Protein AF-D5XE82-F1 (afdb_monomer)

Organism: Thermincola potens (strain JR) (NCBI:txid635013)

Solvent-accessible surface area (backbone atoms only — not comparable to full-atom values): 4662 Å² total; per-residue (Å²): 108,71,62,59,49,51,49,52,51,50,53,48,49,54,47,46,57,72,69,44,58,69,83,58,28,52,52,54,52,51,52,53,50,52,52,50,51,52,52,54,56,42,50,75,79,31,73,64,56,40,50,55,54,47,50,60,52,55,57,54,62,75,41,79,91,30,50,68,59,50,53,52,51,54,50,55,51,49,70,75,77,102

Foldseek 3Di:
DVVVVVVVVVVVLVVCLVPPDPVVVVVVVVVVVVVVVVLVVCCVPPPVSVVVVVVVVVVVCVDPVCVVVVVVVVVVVVVPPD

Structure (mmCIF, N/CA/C/O backbone):
data_AF-D5XE82-F1
#
_entry.id   AF-D5XE82-F1
#
loop_
_atom_site.group_PDB
_atom_site.id
_atom_site.type_symbol
_atom_site.label_atom_id
_atom_site.label_alt_id
_atom_site.label_comp_id
_atom_site.label_asym_id
_atom_site.label_entity_id
_atom_site.label_seq_id
_atom_site.pdbx_PDB_ins_code
_atom_site.Cartn_x
_atom_site.Cartn_y
_atom_site.Cartn_z
_atom_site.occupancy
_atom_site.B_iso_or_equiv
_atom_site.auth_seq_id
_atom_site.auth_comp_id
_atom_site.auth_asym_id
_atom_site.auth_atom_id
_atom_site.pdbx_PDB_model_num
ATOM 1 N N . MET A 1 1 ? 13.585 4.516 20.012 1.00 57.84 1 MET A N 1
ATOM 2 C CA . MET A 1 1 ? 13.072 5.895 20.201 1.00 57.84 1 MET A CA 1
ATOM 3 C C . MET A 1 1 ? 12.253 6.391 19.009 1.00 57.84 1 MET A C 1
ATOM 5 O O . MET A 1 1 ? 11.071 6.625 19.199 1.00 57.84 1 MET A O 1
ATOM 9 N N . LEU A 1 2 ? 12.809 6.534 17.795 1.00 52.12 2 LEU A N 1
ATOM 10 C CA . LEU A 1 2 ? 12.034 6.974 16.612 1.00 52.12 2 LEU A CA 1
ATOM 11 C C . LEU A 1 2 ? 11.032 5.911 16.132 1.00 52.12 2 LEU A C 1
ATOM 13 O O . LEU A 1 2 ? 9.882 6.236 15.859 1.00 52.12 2 LEU A O 1
ATOM 17 N N . LEU A 1 3 ? 11.457 4.643 16.108 1.00 46.28 3 LEU A N 1
ATOM 18 C CA . LEU A 1 3 ? 10.609 3.511 15.730 1.00 46.28 3 LEU A CA 1
ATOM 19 C C . LEU A 1 3 ? 9.465 3.304 16.732 1.00 46.28 3 LEU A C 1
ATOM 21 O O . LEU A 1 3 ? 8.317 3.252 16.328 1.00 46.28 3 LEU A O 1
ATOM 25 N N . ASP A 1 4 ? 9.758 3.306 18.035 1.00 50.06 4 ASP A N 1
ATOM 26 C CA . ASP A 1 4 ? 8.735 3.162 19.086 1.00 50.06 4 ASP A CA 1
ATOM 27 C C . ASP A 1 4 ? 7.711 4.307 19.056 1.00 50.06 4 ASP A C 1
ATOM 29 O O . ASP A 1 4 ? 6.522 4.099 19.281 1.00 50.06 4 ASP A O 1
ATOM 33 N N . THR A 1 5 ? 8.162 5.521 18.717 1.00 51.91 5 THR A N 1
ATOM 34 C CA . THR A 1 5 ? 7.277 6.677 18.521 1.00 51.91 5 THR A CA 1
ATOM 35 C C . THR A 1 5 ? 6.402 6.499 17.278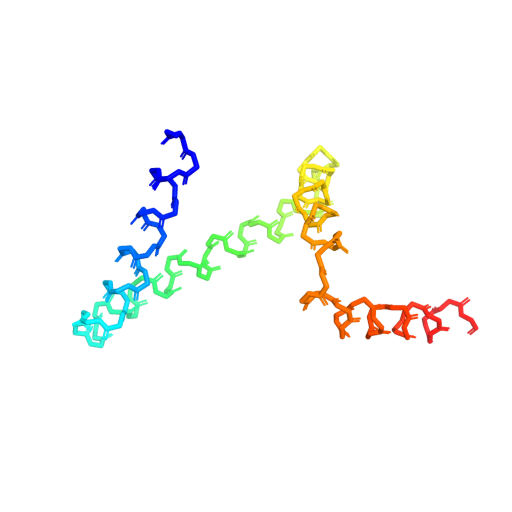 1.00 51.91 5 THR A C 1
ATOM 37 O O . THR A 1 5 ? 5.205 6.764 17.331 1.00 51.91 5 THR A O 1
ATOM 40 N N . ALA A 1 6 ? 6.970 6.020 16.168 1.00 50.53 6 ALA A N 1
ATOM 41 C CA . ALA A 1 6 ? 6.233 5.770 14.932 1.00 50.53 6 ALA A CA 1
ATOM 42 C C . ALA A 1 6 ? 5.199 4.643 15.096 1.00 50.53 6 ALA A C 1
ATOM 44 O O . ALA A 1 6 ? 4.046 4.810 14.700 1.00 50.53 6 ALA A O 1
ATOM 45 N N . THR A 1 7 ? 5.579 3.542 15.745 1.00 62.41 7 THR A N 1
ATOM 46 C CA . THR A 1 7 ? 4.682 2.430 16.077 1.00 62.41 7 THR A CA 1
ATOM 47 C C . THR A 1 7 ? 3.574 2.892 17.019 1.00 62.41 7 THR A C 1
ATOM 49 O O . THR A 1 7 ? 2.410 2.621 16.752 1.00 62.41 7 THR A O 1
ATOM 52 N N . GLY A 1 8 ? 3.890 3.689 18.045 1.00 68.44 8 GLY A N 1
ATOM 53 C CA . GLY A 1 8 ? 2.884 4.250 18.951 1.00 68.44 8 GLY A CA 1
ATOM 54 C C . GLY A 1 8 ? 1.895 5.198 18.260 1.00 68.44 8 GLY A C 1
ATOM 55 O O . GLY A 1 8 ? 0.708 5.195 18.585 1.00 68.44 8 GLY A O 1
ATOM 56 N N . ILE A 1 9 ? 2.343 5.981 17.272 1.00 70.12 9 ILE A N 1
ATOM 57 C CA . ILE A 1 9 ? 1.461 6.825 16.446 1.00 70.12 9 ILE A CA 1
ATOM 58 C C . ILE A 1 9 ? 0.550 5.961 15.566 1.00 70.12 9 ILE A C 1
ATOM 60 O O . ILE A 1 9 ? -0.645 6.238 15.475 1.00 70.12 9 ILE A O 1
ATOM 64 N N . LEU A 1 10 ? 1.088 4.902 14.956 1.00 65.00 10 LEU A N 1
ATOM 65 C CA . LEU A 1 10 ? 0.334 3.954 14.130 1.00 65.00 10 LEU A CA 1
ATOM 66 C C . LEU A 1 10 ? -0.705 3.175 14.942 1.00 65.00 10 LEU A C 1
ATOM 68 O O . LEU A 1 10 ? -1.862 3.102 14.539 1.00 65.00 10 LEU A O 1
ATOM 72 N N . GLU A 1 11 ? -0.334 2.650 16.107 1.00 73.31 11 GLU A N 1
ATOM 73 C CA . GLU A 1 11 ? -1.254 1.965 17.019 1.00 73.31 11 GLU A CA 1
ATOM 74 C C . GLU A 1 11 ? -2.366 2.898 17.494 1.00 73.31 11 GLU A C 1
ATOM 76 O O . GLU A 1 11 ? -3.535 2.508 17.531 1.00 73.31 11 GLU A O 1
ATOM 81 N N . LYS A 1 12 ? -2.024 4.156 17.795 1.00 74.31 12 LYS A N 1
ATOM 82 C CA . LYS A 1 12 ? -2.997 5.174 18.184 1.00 74.31 12 LYS A CA 1
ATOM 83 C C . LYS A 1 12 ? -3.944 5.526 17.036 1.00 74.31 12 LYS A C 1
ATOM 85 O O . LYS A 1 12 ? -5.145 5.575 17.266 1.00 74.31 12 LYS A O 1
ATOM 90 N N . LEU A 1 13 ? -3.443 5.664 15.808 1.00 69.50 13 LEU A N 1
ATOM 91 C CA . LEU A 1 13 ? -4.258 5.863 14.604 1.00 69.50 13 LEU A CA 1
ATOM 92 C C . LEU A 1 13 ? -5.194 4.678 14.340 1.00 69.50 13 LEU A C 1
ATOM 94 O O . LE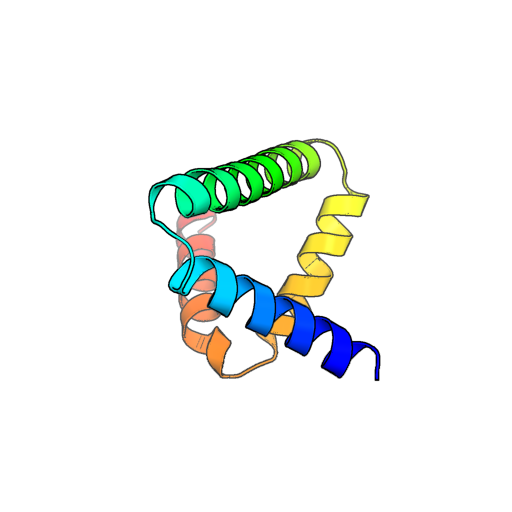U A 1 13 ? -6.377 4.875 14.077 1.00 69.50 13 LEU A O 1
ATOM 98 N N . VAL A 1 14 ? -4.699 3.443 14.449 1.00 73.81 14 VAL A N 1
ATOM 99 C CA . VAL A 1 14 ? -5.509 2.226 14.273 1.00 73.81 14 VAL A CA 1
ATOM 100 C C . VAL A 1 14 ? -6.591 2.132 15.348 1.00 73.81 14 VAL A C 1
ATOM 102 O O . VAL A 1 14 ? -7.738 1.795 15.046 1.00 73.81 14 VAL A O 1
ATOM 105 N N . LYS A 1 15 ? -6.250 2.453 16.599 1.00 77.06 15 LYS A N 1
ATOM 106 C CA . LYS A 1 15 ? -7.197 2.491 17.713 1.00 77.06 15 LYS A CA 1
ATOM 107 C C . LYS A 1 15 ? -8.247 3.584 17.515 1.00 77.06 15 LYS A C 1
A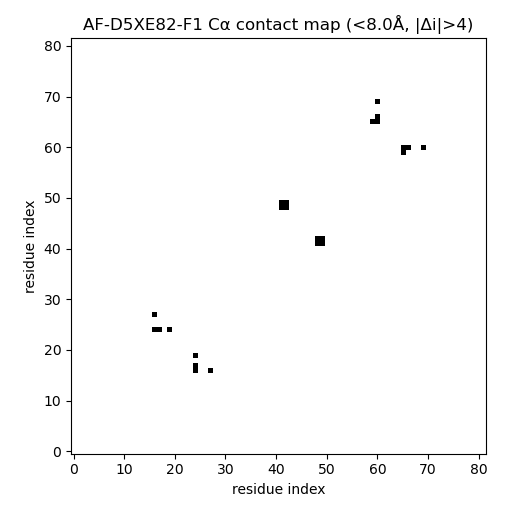TOM 109 O O . LYS A 1 15 ? -9.434 3.298 17.614 1.00 77.06 15 LYS A O 1
ATOM 114 N N . GLU A 1 16 ? -7.835 4.790 17.137 1.00 70.81 16 GLU A N 1
ATOM 115 C CA . GLU A 1 16 ? -8.741 5.895 16.821 1.00 70.81 16 GLU A CA 1
ATOM 116 C C . GLU A 1 16 ? -9.674 5.517 15.660 1.00 70.81 16 GLU A C 1
ATOM 118 O O . GL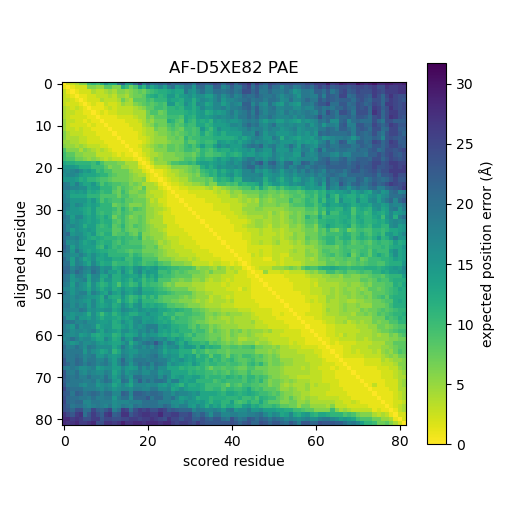U A 1 16 ? -10.885 5.667 15.786 1.00 70.81 16 GLU A O 1
ATOM 123 N N . ILE A 1 17 ? -9.188 4.895 14.584 1.00 68.88 17 ILE A N 1
ATOM 124 C CA . ILE A 1 17 ? -10.048 4.395 13.495 1.00 68.88 17 ILE A CA 1
ATOM 125 C C . ILE A 1 17 ? -11.059 3.348 13.999 1.00 68.88 17 ILE A C 1
ATOM 127 O O . ILE A 1 17 ? -12.193 3.316 13.528 1.00 68.88 17 ILE A O 1
ATOM 131 N N . ARG A 1 18 ? -10.691 2.495 14.961 1.00 72.31 18 ARG A N 1
ATOM 132 C CA . ARG A 1 18 ? -11.571 1.445 15.511 1.00 72.31 18 ARG A CA 1
ATOM 133 C C . ARG A 1 18 ? -12.541 1.919 16.583 1.00 72.31 18 ARG A C 1
ATOM 135 O O . ARG A 1 18 ? -13.540 1.237 16.802 1.00 72.31 18 ARG A O 1
ATOM 142 N N . GLU A 1 19 ? -12.261 3.030 17.248 1.00 80.69 19 GLU A N 1
ATOM 143 C CA . GLU A 1 19 ? -13.040 3.525 18.391 1.00 80.69 19 GLU A CA 1
ATOM 144 C C . GLU A 1 19 ? -13.829 4.793 18.063 1.00 80.69 19 GLU A C 1
ATOM 146 O O . GLU A 1 19 ? -14.817 5.089 18.731 1.00 80.69 19 GLU A O 1
ATOM 151 N N . THR A 1 20 ? -13.459 5.524 17.009 1.00 73.69 20 THR A N 1
ATOM 152 C CA . THR A 1 20 ? -14.192 6.732 16.626 1.00 73.69 20 THR A CA 1
ATOM 153 C C . THR A 1 20 ? -15.567 6.365 16.062 1.00 73.69 20 THR A C 1
ATOM 155 O O . THR A 1 20 ? -15.747 5.318 15.440 1.00 73.69 20 THR A O 1
ATOM 158 N N . ASP A 1 21 ? -16.546 7.234 16.286 1.00 75.12 21 ASP A N 1
ATOM 159 C CA . ASP A 1 21 ? -17.868 7.207 15.662 1.00 75.12 21 ASP A CA 1
ATOM 160 C C . ASP A 1 21 ? -17.762 6.949 14.138 1.00 75.12 21 ASP A C 1
ATOM 162 O O . ASP A 1 21 ? -16.931 7.599 13.488 1.00 75.12 21 ASP A O 1
ATOM 166 N N . PRO A 1 22 ? -18.540 6.018 13.546 1.00 69.06 22 PRO A N 1
ATOM 167 C CA . PRO A 1 22 ? -18.484 5.700 12.116 1.00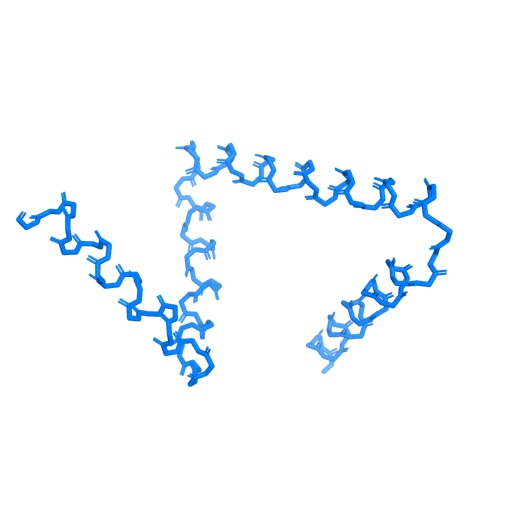 69.06 22 PRO A CA 1
ATOM 168 C C . PRO A 1 22 ? -18.456 6.926 11.190 1.00 69.06 22 PRO A C 1
ATOM 170 O O . PRO A 1 22 ? -17.656 6.967 10.259 1.00 69.06 22 PRO A O 1
ATOM 173 N N . ALA A 1 23 ? -19.212 7.982 11.511 1.00 68.38 23 ALA A N 1
ATOM 174 C CA . ALA A 1 23 ? -19.240 9.220 10.724 1.00 68.38 23 ALA A CA 1
ATOM 175 C C . ALA A 1 23 ? -17.895 9.979 10.692 1.00 68.38 23 ALA A C 1
ATOM 177 O O . ALA A 1 23 ? -17.605 10.721 9.756 1.00 68.38 23 ALA A O 1
ATOM 178 N N . LYS A 1 24 ? -17.050 9.805 11.713 1.00 66.94 24 LYS A N 1
ATOM 179 C CA . LYS A 1 24 ? -15.692 10.370 11.771 1.00 66.94 24 LYS A CA 1
ATOM 180 C C . LYS A 1 24 ? -14.635 9.394 11.239 1.00 66.94 24 LYS A C 1
ATOM 182 O O . LYS A 1 24 ? -13.583 9.848 10.788 1.00 66.94 24 LYS A O 1
ATOM 187 N N . ARG A 1 25 ? -14.909 8.079 11.236 1.00 71.38 25 ARG A N 1
ATOM 188 C CA . ARG A 1 25 ? -14.081 7.093 10.513 1.00 71.38 25 ARG A CA 1
ATOM 189 C C . ARG A 1 25 ? -14.090 7.370 9.025 1.00 71.38 25 ARG A C 1
ATOM 191 O O . ARG A 1 25 ? -13.031 7.307 8.418 1.00 71.38 25 ARG A O 1
ATOM 198 N N . ASP A 1 26 ? -15.240 7.742 8.472 1.00 74.75 26 ASP A N 1
ATOM 199 C CA . ASP A 1 26 ? -15.359 8.100 7.058 1.00 74.75 26 ASP A CA 1
ATOM 200 C C . ASP A 1 26 ? -14.372 9.197 6.662 1.00 74.75 26 ASP A C 1
ATOM 202 O O . ASP A 1 26 ? -13.736 9.104 5.615 1.00 74.75 26 ASP A O 1
ATOM 206 N N . HIS A 1 27 ? -14.167 10.202 7.518 1.00 74.19 27 HIS A N 1
ATOM 207 C CA . HIS A 1 27 ? -13.171 11.240 7.264 1.00 74.19 27 HIS A CA 1
ATOM 208 C C . HIS A 1 27 ? -11.743 10.675 7.261 1.00 74.19 27 HIS A C 1
ATOM 210 O O . HIS A 1 27 ? -10.979 10.955 6.343 1.00 74.19 27 HIS A O 1
ATOM 216 N N . LEU A 1 28 ? -11.380 9.866 8.262 1.00 74.31 28 LEU A N 1
ATOM 217 C CA . LEU A 1 28 ? -10.060 9.226 8.359 1.00 74.31 28 LEU A CA 1
ATOM 218 C C . LEU A 1 28 ? -9.777 8.291 7.177 1.00 74.31 28 LEU A C 1
ATOM 220 O O . LEU A 1 28 ? -8.710 8.370 6.573 1.00 74.31 28 LEU A O 1
ATOM 224 N N . VAL A 1 29 ? -10.745 7.447 6.823 1.00 77.25 29 VAL A N 1
ATOM 225 C CA . VAL A 1 29 ? -10.675 6.546 5.669 1.00 77.25 29 VAL A CA 1
ATOM 226 C C . VAL A 1 29 ? -10.519 7.361 4.393 1.00 77.25 29 VAL A C 1
ATOM 228 O O . VAL A 1 29 ? -9.596 7.107 3.630 1.00 77.25 29 VAL A O 1
ATOM 231 N N . LYS A 1 30 ? -11.334 8.402 4.196 1.00 79.31 30 LYS A N 1
ATOM 232 C CA . LYS A 1 30 ? -11.245 9.278 3.024 1.00 79.31 30 LYS A CA 1
ATOM 233 C C . LYS A 1 30 ? -9.887 9.976 2.922 1.00 79.31 30 LYS A C 1
ATOM 235 O O . LYS A 1 30 ? -9.319 10.026 1.836 1.00 79.31 30 LYS A O 1
ATOM 240 N N . SER A 1 31 ? -9.338 10.469 4.034 1.00 77.38 31 SER A N 1
ATOM 241 C CA . SER A 1 31 ? -7.992 11.054 4.066 1.00 77.38 31 SER A CA 1
ATOM 242 C C . SER A 1 31 ? -6.905 10.029 3.728 1.00 77.38 31 SER A C 1
ATOM 244 O O . SER A 1 31 ? -5.996 10.345 2.963 1.00 77.38 31 SER A O 1
ATOM 246 N N . ALA A 1 32 ? -7.002 8.801 4.246 1.00 76.44 32 ALA A N 1
ATOM 247 C CA . ALA A 1 32 ? -6.070 7.725 3.913 1.00 76.44 32 ALA A CA 1
ATOM 248 C C . ALA A 1 32 ? -6.163 7.328 2.429 1.00 76.44 32 ALA A C 1
ATOM 250 O O . ALA A 1 32 ? -5.136 7.177 1.770 1.00 76.44 32 ALA A O 1
ATOM 251 N N . THR A 1 33 ? -7.375 7.230 1.876 1.00 79.19 33 THR A N 1
ATOM 252 C CA . THR A 1 33 ? -7.599 6.954 0.451 1.00 79.19 33 THR A CA 1
ATOM 253 C C . THR A 1 33 ? -7.016 8.056 -0.434 1.00 79.19 33 THR A C 1
ATOM 255 O O . THR A 1 33 ? -6.285 7.742 -1.366 1.00 79.19 33 THR A O 1
ATOM 258 N N . MET A 1 34 ? -7.231 9.335 -0.104 1.00 79.06 34 MET A N 1
ATOM 259 C CA . MET A 1 34 ? -6.626 10.458 -0.838 1.00 79.06 34 MET A CA 1
ATOM 260 C C . MET A 1 34 ? -5.093 10.408 -0.816 1.00 79.06 34 MET A C 1
ATOM 262 O O . MET A 1 34 ? -4.445 10.673 -1.826 1.00 79.06 34 MET A O 1
ATOM 266 N N . LEU A 1 35 ? -4.492 10.044 0.321 1.00 78.12 35 LEU A N 1
ATOM 267 C CA . LEU A 1 35 ? -3.039 9.900 0.421 1.00 78.12 35 LEU A CA 1
ATOM 268 C C . LEU A 1 35 ? -2.515 8.771 -0.484 1.00 78.12 35 LEU A C 1
ATOM 270 O O . LEU A 1 35 ? -1.459 8.916 -1.105 1.00 78.12 35 LEU A O 1
ATOM 274 N N . LEU A 1 36 ? -3.253 7.663 -0.583 1.00 78.88 36 LEU A N 1
ATOM 275 C CA . LEU A 1 36 ?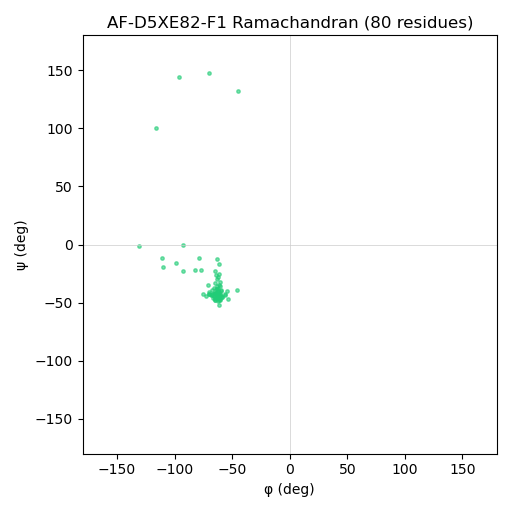 -2.929 6.556 -1.485 1.00 78.88 36 LEU A CA 1
ATOM 276 C C . LEU A 1 36 ? -3.088 6.946 -2.959 1.00 78.88 36 LEU A C 1
ATOM 278 O O . LEU A 1 36 ? -2.239 6.578 -3.768 1.00 78.88 36 LEU A O 1
ATOM 282 N N . GLU A 1 37 ? -4.112 7.723 -3.311 1.00 79.50 37 GLU A N 1
ATOM 283 C CA . GLU A 1 37 ? -4.296 8.260 -4.666 1.00 79.50 37 GLU A CA 1
ATOM 284 C C . GLU A 1 37 ? -3.132 9.178 -5.058 1.00 79.50 37 GLU A C 1
ATOM 286 O O . GLU A 1 37 ? -2.509 8.973 -6.098 1.00 79.50 37 GLU A O 1
ATOM 291 N N . ILE A 1 38 ? -2.758 10.120 -4.184 1.00 80.88 38 ILE A N 1
ATOM 292 C CA . ILE A 1 38 ? -1.598 11.001 -4.393 1.00 80.88 38 ILE A CA 1
ATOM 293 C C . ILE A 1 38 ? -0.317 10.178 -4.559 1.00 80.88 38 ILE A C 1
ATOM 295 O O . ILE A 1 38 ? 0.471 10.434 -5.468 1.00 80.88 38 ILE A O 1
ATOM 299 N N . SER A 1 39 ? -0.114 9.173 -3.704 1.00 77.31 39 SER A N 1
ATOM 300 C CA . SER A 1 39 ? 1.055 8.292 -3.787 1.00 77.31 39 SER A CA 1
ATOM 301 C C . SER A 1 39 ? 1.071 7.509 -5.103 1.00 77.31 39 SER A C 1
ATOM 303 O O . SER A 1 39 ? 2.126 7.346 -5.706 1.00 77.31 39 SER A O 1
ATOM 305 N N . THR A 1 40 ? -0.094 7.070 -5.583 1.00 81.81 40 THR A N 1
ATOM 306 C CA . THR A 1 40 ? -0.246 6.340 -6.849 1.00 81.81 40 THR A CA 1
ATOM 307 C C . THR A 1 40 ? 0.065 7.220 -8.055 1.00 81.81 40 THR A C 1
ATOM 309 O O . THR A 1 40 ? 0.787 6.790 -8.953 1.00 81.81 40 THR A O 1
ATOM 312 N N . GLU A 1 41 ? -0.418 8.462 -8.076 1.00 83.25 41 GLU A N 1
ATOM 313 C CA . GLU A 1 41 ? -0.059 9.415 -9.131 1.00 83.25 41 GLU A CA 1
ATOM 314 C C . GLU A 1 41 ? 1.435 9.767 -9.077 1.00 83.25 41 GLU A C 1
ATOM 316 O O . GLU A 1 41 ? 2.117 9.741 -10.100 1.00 83.25 41 GLU A O 1
ATOM 321 N N . ALA A 1 42 ? 1.998 9.972 -7.881 1.00 79.12 42 ALA A N 1
ATOM 322 C CA . ALA A 1 42 ? 3.429 10.227 -7.714 1.00 79.12 42 ALA A CA 1
ATOM 323 C C . ALA A 1 42 ? 4.303 9.069 -8.233 1.00 79.12 42 ALA A C 1
ATOM 325 O O . ALA A 1 42 ? 5.390 9.303 -8.769 1.00 79.12 42 ALA A O 1
ATOM 326 N N . LEU A 1 43 ? 3.827 7.821 -8.137 1.00 81.88 43 LEU A N 1
ATOM 327 C CA . LEU A 1 43 ? 4.518 6.659 -8.696 1.00 81.88 43 LEU A CA 1
ATOM 328 C C . LEU A 1 43 ? 4.612 6.691 -10.227 1.00 81.88 43 LEU A C 1
ATOM 330 O O . LEU A 1 43 ? 5.519 6.048 -10.754 1.00 81.88 43 LEU A O 1
ATOM 334 N N . LYS A 1 44 ? 3.747 7.407 -10.956 1.00 84.31 44 LYS A N 1
ATOM 335 C CA . LYS A 1 44 ? 3.800 7.477 -12.431 1.00 84.31 44 LYS A CA 1
ATOM 336 C C . LYS A 1 44 ? 4.931 8.377 -12.921 1.00 84.31 44 LYS A C 1
ATOM 338 O O . LYS A 1 44 ? 5.712 7.970 -13.784 1.00 84.31 44 LYS A O 1
ATOM 343 N N . ASP A 1 45 ? 5.109 9.524 -12.277 1.00 86.81 45 ASP A N 1
ATOM 344 C CA . ASP A 1 45 ? 5.948 10.597 -12.820 1.00 86.81 45 ASP A CA 1
ATOM 345 C C . ASP A 1 45 ? 7.247 10.836 -12.043 1.00 86.81 45 ASP A C 1
ATOM 347 O O . ASP A 1 45 ? 8.142 11.512 -12.549 1.00 86.81 45 ASP A O 1
ATOM 351 N N . ASN A 1 46 ? 7.405 10.256 -10.846 1.00 84.25 46 ASN A N 1
ATOM 352 C CA . ASN A 1 46 ? 8.579 10.490 -10.007 1.00 84.25 46 ASN A CA 1
ATOM 353 C C . ASN A 1 46 ? 9.425 9.210 -9.783 1.00 84.25 46 ASN A C 1
ATOM 355 O O . ASN A 1 46 ? 9.122 8.388 -8.911 1.00 84.25 46 ASN A O 1
ATOM 359 N N . PRO A 1 47 ? 10.538 9.035 -10.528 1.00 84.69 47 PRO A N 1
ATOM 360 C CA . PRO A 1 47 ? 11.454 7.905 -10.362 1.00 84.69 47 PRO A CA 1
ATOM 361 C C . PRO A 1 47 ? 12.134 7.821 -8.989 1.00 84.69 47 PRO A C 1
ATOM 363 O O . PRO 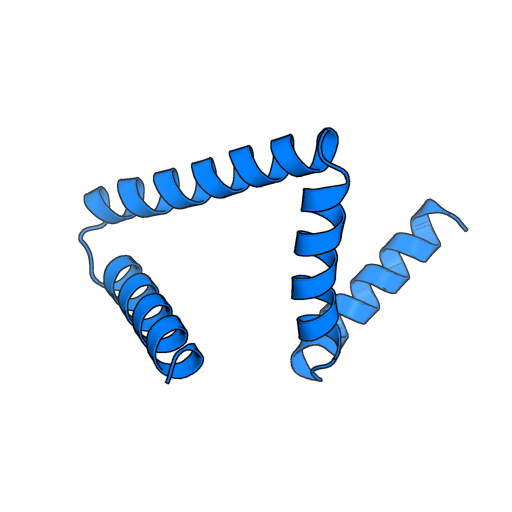A 1 47 ? 12.531 6.730 -8.577 1.00 84.69 47 PRO A O 1
ATOM 366 N N . GLU A 1 48 ? 12.329 8.947 -8.304 1.00 83.44 48 GLU A N 1
ATOM 367 C CA . GLU A 1 48 ? 12.905 8.988 -6.957 1.00 83.44 48 GLU A CA 1
ATOM 368 C C . GLU A 1 48 ? 11.894 8.464 -5.935 1.00 83.44 48 GLU A C 1
ATOM 370 O O . GLU A 1 48 ? 12.224 7.590 -5.132 1.00 83.44 48 GLU A O 1
ATOM 375 N N . PHE A 1 49 ? 10.633 8.889 -6.054 1.00 81.44 49 PHE A N 1
ATOM 376 C CA . PHE A 1 49 ? 9.539 8.380 -5.232 1.00 81.44 49 PHE A CA 1
ATOM 377 C C . PHE A 1 49 ? 9.343 6.872 -5.424 1.00 81.44 49 PHE A C 1
ATOM 379 O O . PHE A 1 49 ? 9.251 6.140 -4.442 1.00 81.44 49 PHE A O 1
ATOM 386 N N . ARG A 1 50 ? 9.392 6.374 -6.671 1.00 86.06 50 ARG A N 1
ATOM 387 C CA . ARG A 1 50 ? 9.367 4.925 -6.950 1.00 86.06 50 ARG A CA 1
ATOM 388 C C . ARG A 1 50 ? 10.483 4.171 -6.231 1.00 86.06 50 ARG A C 1
ATOM 390 O O . ARG A 1 50 ? 10.231 3.106 -5.674 1.00 86.06 50 ARG A O 1
ATOM 397 N N . ARG A 1 51 ? 11.709 4.704 -6.232 1.00 83.75 51 ARG A N 1
ATOM 398 C CA . ARG A 1 51 ? 12.848 4.069 -5.548 1.00 83.75 51 ARG A CA 1
ATOM 399 C C . ARG A 1 51 ? 12.670 4.061 -4.036 1.00 83.75 51 ARG A C 1
ATOM 401 O O . ARG A 1 51 ? 12.865 3.015 -3.427 1.00 83.75 51 ARG A O 1
ATOM 408 N N . ALA A 1 52 ? 12.264 5.183 -3.447 1.00 82.12 52 ALA A N 1
ATOM 409 C CA . ALA A 1 52 ? 12.002 5.267 -2.013 1.00 82.12 52 ALA A CA 1
ATOM 410 C C . ALA A 1 52 ? 10.876 4.308 -1.590 1.00 82.12 5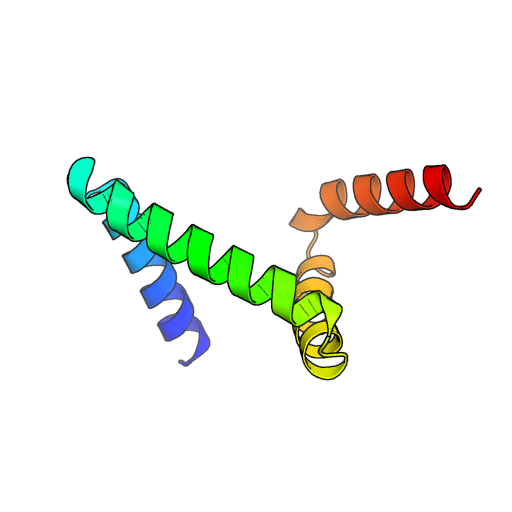2 ALA A C 1
ATOM 412 O O . ALA A 1 52 ? 11.029 3.547 -0.636 1.00 82.12 52 ALA A O 1
ATOM 413 N N . PHE A 1 53 ? 9.780 4.278 -2.352 1.00 83.44 53 PHE A N 1
ATOM 414 C CA . PHE A 1 53 ? 8.663 3.366 -2.129 1.00 83.44 53 PHE A CA 1
ATOM 415 C C . PHE A 1 53 ? 9.106 1.899 -2.227 1.00 83.44 53 PHE A C 1
ATOM 417 O O . PHE A 1 53 ? 8.820 1.107 -1.328 1.00 83.44 53 PHE A O 1
ATOM 424 N N . ALA A 1 54 ? 9.871 1.542 -3.263 1.00 82.38 54 ALA A N 1
ATOM 425 C CA . ALA A 1 54 ? 10.411 0.196 -3.438 1.00 82.38 54 ALA A CA 1
ATOM 426 C C . ALA A 1 54 ? 11.383 -0.203 -2.320 1.00 82.38 54 ALA A C 1
ATOM 428 O O . ALA A 1 54 ? 11.344 -1.346 -1.881 1.00 82.38 54 ALA A O 1
ATOM 429 N N . MET A 1 55 ? 12.218 0.714 -1.821 1.00 85.00 55 MET A N 1
ATOM 430 C CA . MET A 1 55 ? 13.127 0.436 -0.705 1.00 85.00 55 MET A CA 1
ATOM 431 C C . MET A 1 55 ? 12.369 0.048 0.565 1.00 85.00 55 MET A C 1
ATOM 433 O O . MET A 1 55 ? 12.685 -0.976 1.168 1.00 85.00 55 MET A O 1
ATOM 437 N N . VAL A 1 56 ? 11.340 0.815 0.938 1.00 79.38 56 VAL A N 1
ATOM 438 C CA . VAL A 1 56 ? 10.510 0.513 2.117 1.00 79.38 56 VAL A CA 1
ATOM 439 C C . VAL A 1 56 ? 9.868 -0.869 1.988 1.00 79.38 56 VAL A C 1
ATOM 441 O O . VAL A 1 56 ? 9.934 -1.674 2.914 1.00 79.38 56 VAL A O 1
ATOM 444 N N . HIS A 1 57 ? 9.315 -1.183 0.816 1.00 80.38 57 HIS A N 1
ATOM 445 C CA . HIS A 1 57 ? 8.692 -2.483 0.578 1.00 80.38 57 HIS A CA 1
ATOM 446 C C . HIS A 1 57 ? 9.726 -3.612 0.500 1.00 80.38 57 HIS A C 1
ATOM 448 O O . HIS A 1 57 ? 9.468 -4.697 0.998 1.00 80.38 57 HIS A O 1
ATOM 454 N N . SER A 1 58 ? 10.922 -3.371 -0.043 1.00 82.94 58 SER A N 1
ATOM 455 C CA . SER A 1 58 ? 11.990 -4.377 -0.093 1.00 82.94 58 SER A CA 1
ATOM 456 C C . SER A 1 58 ? 12.475 -4.797 1.292 1.00 82.94 58 SER A C 1
ATOM 458 O O . SER A 1 58 ? 12.884 -5.941 1.467 1.00 82.94 58 SER A O 1
ATOM 460 N N . GLU A 1 59 ? 12.399 -3.900 2.278 1.00 84.12 59 GLU A N 1
ATOM 461 C CA . GLU A 1 59 ? 12.711 -4.238 3.664 1.00 84.12 59 GLU A CA 1
ATOM 462 C C . GLU A 1 59 ? 11.640 -5.158 4.250 1.00 84.12 59 GLU A C 1
ATOM 464 O O . GLU A 1 59 ? 11.973 -6.166 4.864 1.00 84.12 59 GLU A O 1
ATOM 469 N N . PHE A 1 60 ? 10.364 -4.866 3.979 1.00 79.62 60 PHE A N 1
ATOM 470 C CA . PHE A 1 60 ? 9.240 -5.718 4.370 1.00 79.62 60 PHE A CA 1
ATOM 471 C C . PHE A 1 60 ? 9.396 -7.145 3.815 1.00 79.62 60 PHE A C 1
ATOM 473 O O . PHE A 1 60 ? 9.267 -8.109 4.561 1.00 79.62 60 PHE A O 1
ATOM 480 N N . LEU A 1 61 ? 9.820 -7.296 2.555 1.00 82.31 61 LEU A N 1
ATOM 481 C CA . LEU A 1 61 ? 10.016 -8.605 1.913 1.00 82.31 61 LEU A CA 1
ATOM 482 C C . LEU A 1 61 ? 11.095 -9.499 2.556 1.00 82.31 61 LEU A C 1
ATOM 484 O O . LEU A 1 61 ? 11.173 -10.679 2.225 1.00 82.31 61 LEU A O 1
ATOM 488 N N . LYS A 1 62 ? 11.940 -8.980 3.455 1.00 84.00 62 LYS A N 1
ATOM 489 C CA . LYS A 1 62 ? 12.957 -9.786 4.157 1.00 84.00 62 LYS A CA 1
ATOM 490 C C . LYS A 1 62 ? 12.388 -10.605 5.316 1.00 84.00 62 LYS A C 1
ATOM 492 O O . LYS A 1 62 ? 13.096 -11.452 5.858 1.00 84.00 62 LYS A O 1
ATOM 497 N N . TYR A 1 63 ? 11.149 -10.339 5.714 1.00 87.94 63 TYR A N 1
ATOM 498 C CA . TYR A 1 63 ? 10.510 -10.966 6.863 1.00 87.94 63 TYR A CA 1
ATOM 499 C C . TYR A 1 63 ? 9.648 -12.172 6.441 1.00 87.94 63 TYR A C 1
ATOM 501 O O . TYR A 1 63 ? 9.034 -12.140 5.369 1.00 87.94 63 TYR A O 1
ATOM 509 N N . PRO A 1 64 ? 9.591 -13.248 7.252 1.00 85.94 64 PRO A N 1
ATOM 510 C CA . PRO A 1 64 ? 8.889 -14.486 6.896 1.00 85.94 64 PRO A CA 1
ATOM 511 C C . PRO A 1 64 ? 7.381 -14.299 6.671 1.00 85.94 64 PRO A C 1
ATOM 513 O O . PRO A 1 64 ? 6.786 -15.035 5.891 1.00 85.94 64 PRO A O 1
ATOM 516 N N . GLU A 1 65 ? 6.770 -13.284 7.280 1.00 86.62 65 GLU A N 1
ATOM 517 C CA . GLU A 1 65 ? 5.363 -12.905 7.115 1.00 86.62 65 GLU A CA 1
ATOM 518 C C . GLU A 1 65 ? 5.017 -12.503 5.671 1.00 86.62 65 GLU A C 1
ATOM 520 O O . GLU A 1 65 ? 3.848 -12.474 5.293 1.00 86.62 65 GLU A O 1
ATOM 525 N N . CYS A 1 66 ? 6.028 -12.211 4.850 1.00 86.12 66 CYS A N 1
ATOM 526 C CA . CYS A 1 66 ? 5.854 -11.831 3.452 1.00 86.12 66 CYS A CA 1
ATOM 527 C C . CYS A 1 66 ? 5.926 -13.006 2.478 1.00 86.12 66 CYS A C 1
ATOM 529 O O . CYS A 1 66 ? 5.797 -12.777 1.275 1.00 86.12 66 CYS A O 1
ATOM 531 N N . ALA A 1 67 ? 6.144 -14.236 2.954 1.00 86.00 67 ALA A N 1
ATOM 532 C CA . ALA A 1 67 ? 6.337 -15.407 2.098 1.00 86.00 67 ALA A CA 1
ATOM 533 C C . ALA A 1 67 ? 5.194 -15.583 1.080 1.00 86.00 67 ALA A C 1
ATOM 535 O O . ALA A 1 67 ? 5.453 -15.694 -0.119 1.00 86.00 67 ALA A O 1
ATOM 536 N N . ASP A 1 68 ? 3.943 -15.485 1.534 1.00 88.31 68 ASP A N 1
ATOM 537 C CA . ASP A 1 68 ? 2.762 -15.635 0.676 1.00 88.31 68 ASP A CA 1
ATOM 538 C C . ASP A 1 68 ? 2.650 -14.509 -0.366 1.00 88.31 68 ASP A C 1
ATOM 540 O O . ASP A 1 68 ? 2.257 -14.736 -1.512 1.00 88.31 68 ASP A O 1
ATOM 544 N N . ILE A 1 69 ? 3.015 -13.278 0.012 1.00 85.00 69 ILE A N 1
ATOM 545 C CA . ILE A 1 69 ? 2.993 -12.106 -0.878 1.00 85.00 69 ILE A CA 1
ATOM 546 C C . ILE A 1 69 ? 4.088 -12.227 -1.942 1.00 85.00 69 ILE A C 1
ATOM 548 O O . ILE A 1 69 ? 3.855 -11.922 -3.114 1.00 85.00 69 ILE A O 1
ATOM 552 N N . LEU A 1 70 ? 5.272 -12.704 -1.556 1.00 86.69 70 LEU A N 1
ATOM 553 C CA . LEU A 1 70 ? 6.372 -12.982 -2.476 1.00 86.69 70 LEU A CA 1
ATOM 554 C C . LEU A 1 70 ? 5.996 -14.064 -3.483 1.00 86.69 70 LEU A C 1
ATOM 556 O O . LEU A 1 70 ? 6.236 -13.891 -4.677 1.00 86.69 70 LEU A O 1
ATOM 560 N N . GLU A 1 71 ? 5.385 -15.154 -3.025 1.00 90.19 71 GLU A N 1
ATOM 561 C CA . GLU A 1 71 ? 4.968 -16.247 -3.899 1.00 90.19 71 GLU A CA 1
ATOM 562 C C . GLU A 1 71 ? 3.930 -15.778 -4.928 1.00 90.19 71 GLU A C 1
ATOM 564 O O . GLU A 1 71 ? 4.082 -16.029 -6.128 1.00 90.19 71 GLU A O 1
ATOM 569 N N . GLN A 1 72 ? 2.927 -15.013 -4.489 1.00 87.69 72 GLN A N 1
ATOM 570 C CA . GLN A 1 72 ? 1.926 -14.417 -5.378 1.00 87.69 72 GLN A CA 1
ATOM 571 C C . GLN A 1 72 ? 2.548 -13.430 -6.374 1.00 87.69 72 GLN A C 1
ATOM 573 O O . GLN A 1 72 ? 2.221 -13.467 -7.562 1.00 87.69 72 GLN A O 1
ATOM 578 N N . GLY A 1 73 ? 3.482 -12.589 -5.922 1.00 86.56 73 GLY A N 1
ATOM 579 C CA . GLY A 1 73 ? 4.201 -11.652 -6.786 1.00 86.56 73 GLY A CA 1
ATOM 580 C C . GLY A 1 73 ? 5.044 -12.358 -7.852 1.00 86.56 73 GLY A C 1
ATOM 581 O O . GLY A 1 73 ? 4.994 -11.992 -9.027 1.00 86.56 73 GLY A O 1
ATOM 582 N N . ILE A 1 74 ? 5.768 -13.416 -7.472 1.00 88.44 74 ILE A N 1
ATOM 583 C CA . ILE A 1 74 ? 6.554 -14.247 -8.398 1.00 88.44 74 ILE A CA 1
ATOM 584 C C . ILE A 1 74 ? 5.642 -14.919 -9.427 1.00 88.44 74 ILE A C 1
ATOM 586 O O . ILE A 1 74 ? 5.980 -14.962 -10.612 1.00 88.44 74 ILE A O 1
ATOM 590 N N . LYS A 1 75 ? 4.489 -15.437 -8.992 1.00 91.50 75 LYS A N 1
ATOM 591 C CA . LYS A 1 75 ? 3.511 -16.069 -9.879 1.00 91.50 75 LYS A CA 1
ATOM 592 C C . LYS A 1 75 ? 2.981 -15.081 -10.921 1.00 91.50 75 LYS A C 1
ATOM 594 O O . LYS A 1 75 ? 3.090 -15.357 -12.112 1.00 91.50 75 LYS A O 1
ATOM 599 N N . ALA A 1 76 ? 2.502 -13.916 -10.487 1.00 84.00 76 ALA A N 1
ATOM 600 C CA . ALA A 1 76 ? 1.981 -12.884 -11.382 1.00 84.00 76 ALA A CA 1
ATOM 601 C C . ALA A 1 76 ? 3.036 -12.400 -12.396 1.00 84.00 76 ALA A C 1
ATOM 603 O O . ALA A 1 76 ? 2.733 -12.217 -13.573 1.00 84.00 76 ALA A O 1
ATOM 604 N N . TYR A 1 77 ? 4.295 -12.251 -11.966 1.00 84.81 77 TYR A N 1
ATOM 605 C CA . TYR A 1 77 ? 5.399 -11.873 -12.852 1.00 84.81 77 TYR A CA 1
ATOM 606 C C . TYR A 1 77 ? 5.648 -12.911 -13.956 1.00 84.81 77 TYR A C 1
ATOM 608 O O . TYR A 1 77 ? 5.809 -12.553 -15.123 1.00 84.81 77 TYR A O 1
ATOM 616 N N . ARG A 1 78 ? 5.643 -14.203 -13.601 1.00 89.50 78 ARG A N 1
ATOM 617 C CA . ARG A 1 78 ? 5.813 -15.304 -14.563 1.00 89.50 78 ARG A CA 1
ATOM 618 C C . ARG A 1 78 ? 4.667 -15.383 -15.570 1.00 89.50 78 ARG A C 1
ATOM 620 O O . ARG A 1 78 ? 4.912 -15.739 -16.711 1.00 89.50 78 ARG A O 1
ATOM 627 N N . GLU A 1 79 ? 3.450 -15.034 -15.165 1.00 87.50 79 GLU A N 1
ATOM 628 C CA . GLU A 1 79 ? 2.265 -15.045 -16.035 1.00 87.50 79 GLU A CA 1
ATOM 629 C C . GLU A 1 79 ? 2.201 -13.850 -17.006 1.00 87.50 79 GLU A C 1
ATOM 631 O O . GLU A 1 79 ? 1.515 -13.933 -18.019 1.00 87.50 79 GLU A O 1
ATOM 636 N N . HIS A 1 80 ? 2.883 -12.735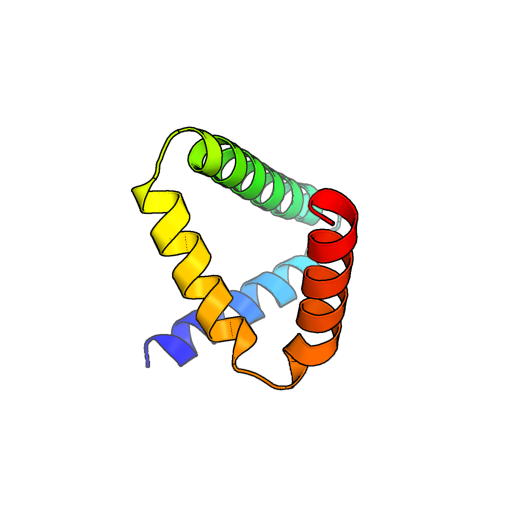 -16.717 1.00 69.19 80 HIS A N 1
ATOM 637 C CA . HIS A 1 80 ? 2.860 -11.528 -17.561 1.00 69.19 80 HIS A CA 1
ATOM 638 C C . HIS A 1 80 ? 4.059 -11.376 -18.512 1.00 69.19 80 HIS A C 1
ATOM 640 O O . HIS A 1 80 ? 3.998 -10.555 -19.426 1.00 69.19 80 HIS A O 1
ATOM 646 N N . LEU A 1 81 ? 5.152 -12.116 -18.302 1.00 58.22 81 LEU A N 1
ATOM 647 C CA . LEU A 1 81 ? 6.386 -12.000 -19.099 1.00 58.22 81 LEU A CA 1
ATOM 648 C C . LEU A 1 81 ? 6.936 -13.345 -19.608 1.00 58.22 81 LEU A C 1
ATOM 650 O O . LEU A 1 81 ? 7.970 -13.344 -20.279 1.00 58.22 81 LEU A O 1
ATOM 654 N N . GLY A 1 82 ? 6.287 -14.462 -19.267 1.00 49.88 82 GLY A N 1
ATOM 655 C CA . GLY A 1 82 ? 6.633 -15.819 -19.705 1.00 49.88 82 GLY A CA 1
ATOM 656 C C . GLY A 1 82 ? 5.812 -16.294 -20.893 1.00 49.88 82 GLY A C 1
ATOM 657 O O . GLY A 1 82 ? 4.612 -15.950 -20.953 1.00 49.88 82 GLY A O 1
#

Secondary structure (DSSP, 8-state):
-HHHHHHHHHHHHHHHHHHS-HHHHHHHHHHHHHHHHHHHHHHHH-HHHHHHHHHHHHHHTTSGGGHHHHHHHHHHHHHHH-

Radius of gyration: 16.66 Å; Cα contacts (8 Å, |Δi|>4): 12; chains: 1; bounding box: 32×28×40 Å

Mean predicted aligned error: 10.72 Å

Sequence (82 aa):
MLLDTATGILEKLVKEIRETDPAKRDHLVKSATMLLEISTEALKDNPEFRRAFAMVHSEFLKYPECADILEQGIKAYREHLG

pLDDT: mean 76.99, std 10.43, range [46.28, 91.5]